Protein AF-A0A1F4US87-F1 (afdb_monomer_lite)

pLDDT: mean 71.8, std 10.8, range [46.5, 87.5]

Radius of gyration: 17.59 Å; chains: 1; bounding box: 40×29×46 Å

Structure (mmCIF, N/CA/C/O backbone):
data_AF-A0A1F4US87-F1
#
_entry.id   AF-A0A1F4US87-F1
#
loop_
_atom_site.group_PDB
_atom_site.id
_atom_site.type_symbol
_atom_site.label_atom_id
_atom_site.label_alt_id
_atom_site.label_comp_id
_atom_site.label_asym_id
_atom_site.label_entity_id
_atom_site.label_seq_id
_atom_site.pdbx_PDB_ins_code
_atom_site.Cartn_x
_atom_site.Cartn_y
_atom_site.Cartn_z
_atom_site.occupancy
_atom_site.B_iso_or_equiv
_atom_site.auth_seq_id
_atom_site.auth_comp_id
_atom_site.auth_asym_id
_atom_site.auth_atom_id
_atom_site.pdbx_PDB_model_num
ATOM 1 N N . MET A 1 1 ? 0.213 -8.079 17.592 1.00 51.22 1 MET A N 1
ATOM 2 C CA . MET A 1 1 ? 0.742 -7.030 16.684 1.00 51.22 1 MET A CA 1
ATOM 3 C C . MET A 1 1 ? 1.757 -7.623 15.682 1.00 51.22 1 MET A C 1
ATOM 5 O O . MET A 1 1 ? 2.887 -7.154 15.606 1.00 51.22 1 MET A O 1
ATOM 9 N N . THR A 1 2 ? 1.430 -8.707 14.955 1.00 54.19 2 THR A N 1
ATOM 10 C CA . THR A 1 2 ? 2.502 -9.678 14.612 1.00 54.19 2 THR A CA 1
ATOM 11 C C . THR A 1 2 ? 2.464 -10.397 13.257 1.00 54.19 2 THR A C 1
ATOM 13 O O . THR A 1 2 ? 3.453 -11.066 12.971 1.00 54.19 2 THR A O 1
ATOM 16 N N . ASN A 1 3 ? 1.464 -10.224 12.380 1.00 57.38 3 ASN A N 1
ATOM 17 C CA . ASN A 1 3 ? 1.469 -10.881 11.052 1.00 57.38 3 ASN A CA 1
ATOM 18 C C . ASN A 1 3 ? 1.763 -9.918 9.888 1.00 57.38 3 ASN A C 1
ATOM 20 O O . ASN A 1 3 ? 2.654 -10.191 9.087 1.00 57.38 3 ASN A O 1
ATOM 24 N N . LEU A 1 4 ? 1.132 -8.742 9.850 1.00 56.03 4 LEU A N 1
ATOM 25 C CA . LEU A 1 4 ? 1.330 -7.752 8.779 1.00 56.03 4 LEU A CA 1
ATOM 26 C C . LEU A 1 4 ? 2.710 -7.084 8.792 1.00 56.03 4 LEU A C 1
ATOM 28 O O . LEU A 1 4 ? 3.337 -6.959 7.745 1.00 56.03 4 LEU A O 1
ATOM 32 N N . LYS A 1 5 ? 3.251 -6.743 9.969 1.00 57.53 5 LYS A N 1
ATOM 33 C CA . LYS A 1 5 ? 4.629 -6.225 10.082 1.00 57.53 5 LYS A CA 1
ATOM 34 C C . LYS A 1 5 ? 5.677 -7.257 9.631 1.00 57.53 5 LYS A C 1
ATOM 36 O O . LYS A 1 5 ? 6.660 -6.893 8.993 1.00 57.53 5 LYS A O 1
ATOM 41 N N . LYS A 1 6 ? 5.445 -8.551 9.908 1.00 59.56 6 LYS A N 1
ATOM 42 C CA . LYS A 1 6 ? 6.297 -9.658 9.431 1.00 59.56 6 LYS A CA 1
ATOM 43 C C . LYS A 1 6 ? 6.154 -9.890 7.925 1.00 59.56 6 LYS A C 1
ATOM 45 O O . LYS A 1 6 ? 7.128 -10.269 7.285 1.00 59.56 6 LYS A O 1
ATOM 50 N N . LEU A 1 7 ? 4.968 -9.670 7.358 1.00 58.28 7 LEU A N 1
ATOM 51 C CA . LEU A 1 7 ? 4.748 -9.722 5.912 1.00 58.28 7 LEU A CA 1
ATOM 52 C C . LEU A 1 7 ? 5.446 -8.546 5.213 1.00 58.28 7 LEU A C 1
ATOM 54 O O . LEU A 1 7 ? 6.154 -8.757 4.239 1.00 58.28 7 LEU A O 1
ATOM 58 N N . HIS A 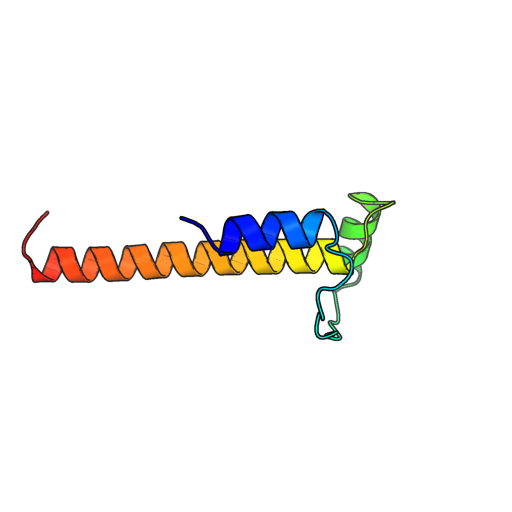1 8 ? 5.342 -7.335 5.762 1.00 54.75 8 HIS A N 1
ATOM 59 C CA . HIS A 1 8 ? 5.978 -6.125 5.236 1.00 54.75 8 HIS A CA 1
ATOM 60 C C . HIS A 1 8 ? 7.505 -6.260 5.120 1.00 54.75 8 HIS A C 1
ATOM 62 O O . HIS A 1 8 ? 8.074 -5.974 4.066 1.00 54.75 8 HIS A O 1
ATOM 68 N N . SER A 1 9 ? 8.177 -6.773 6.161 1.00 54.19 9 SER A N 1
ATOM 69 C CA . SER A 1 9 ? 9.624 -7.019 6.096 1.00 54.19 9 SER A CA 1
ATOM 70 C C . SER A 1 9 ? 9.987 -8.105 5.075 1.00 54.19 9 SER A C 1
ATOM 72 O O . SER A 1 9 ? 10.970 -7.956 4.354 1.00 54.19 9 SER A O 1
ATOM 74 N N . LYS A 1 10 ? 9.176 -9.160 4.936 1.00 59.62 10 LYS A N 1
ATOM 75 C CA . LYS A 1 10 ? 9.387 -10.228 3.941 1.00 59.62 10 LYS A CA 1
ATOM 76 C C . LYS A 1 10 ? 9.159 -9.765 2.497 1.00 59.62 10 LYS A C 1
ATOM 78 O O . LYS A 1 10 ? 9.867 -10.224 1.603 1.00 59.62 10 LYS A O 1
ATOM 83 N N . THR A 1 11 ? 8.224 -8.843 2.276 1.00 58.59 11 THR A N 1
ATOM 84 C CA . THR A 1 11 ? 7.968 -8.210 0.971 1.00 58.59 11 THR A CA 1
ATOM 85 C C . THR A 1 11 ? 9.068 -7.211 0.605 1.00 58.59 11 THR A C 1
ATOM 87 O O . THR A 1 11 ? 9.451 -7.122 -0.560 1.00 58.59 11 THR A O 1
ATOM 90 N N . LEU A 1 12 ? 9.623 -6.491 1.589 1.00 53.97 12 LEU A N 1
ATOM 91 C CA . LEU A 1 12 ? 10.804 -5.649 1.393 1.00 53.97 12 LEU A CA 1
ATOM 92 C C . LEU A 1 12 ? 12.030 -6.507 1.049 1.00 53.97 12 LEU A C 1
ATOM 94 O O . LEU A 1 12 ? 12.621 -6.338 -0.006 1.00 53.97 12 LEU A O 1
ATOM 98 N N . TYR A 1 13 ? 12.429 -7.456 1.883 1.00 57.34 13 TYR A N 1
ATOM 99 C CA . TYR A 1 13 ? 13.734 -8.107 1.704 1.00 57.34 13 TYR A CA 1
ATOM 100 C C . TYR A 1 13 ? 13.731 -9.326 0.774 1.00 57.34 13 TYR A C 1
ATOM 102 O O . TYR A 1 13 ? 14.770 -9.954 0.620 1.00 57.34 13 TYR A O 1
ATOM 110 N N . GLY A 1 14 ? 12.603 -9.626 0.118 1.00 49.66 14 GLY A N 1
ATOM 111 C CA . GLY A 1 14 ? 12.504 -10.685 -0.885 1.00 49.66 14 GLY A CA 1
ATOM 112 C C . GLY A 1 14 ? 12.784 -12.063 -0.289 1.00 49.66 14 GLY A C 1
ATOM 113 O O . GLY A 1 14 ? 13.884 -12.592 -0.400 1.00 49.66 14 GLY A O 1
ATOM 114 N N . TYR A 1 15 ? 11.783 -12.670 0.346 1.00 52.50 15 TYR A N 1
ATOM 115 C CA . TYR A 1 15 ? 11.899 -14.065 0.773 1.00 52.50 15 TYR A CA 1
ATOM 116 C C . TYR A 1 15 ? 11.927 -14.972 -0.469 1.00 52.50 15 TYR A C 1
ATOM 118 O O . TYR A 1 15 ? 10.939 -15.038 -1.198 1.00 52.50 15 TYR A O 1
ATOM 126 N N . GLY A 1 16 ? 13.045 -15.664 -0.703 1.00 46.50 16 GLY A N 1
ATOM 127 C CA . GLY A 1 16 ? 13.347 -16.406 -1.937 1.00 46.50 16 GLY A CA 1
ATOM 128 C C . GLY A 1 16 ? 12.419 -17.568 -2.321 1.00 46.50 16 GLY A C 1
ATOM 129 O O . GLY A 1 16 ? 12.720 -18.235 -3.294 1.00 46.50 16 GLY A O 1
ATOM 130 N N . ASN A 1 17 ? 11.312 -17.802 -1.605 1.00 51.56 17 ASN A N 1
ATOM 131 C CA . ASN A 1 17 ? 10.340 -18.879 -1.861 1.00 51.56 17 ASN A CA 1
ATOM 132 C C . ASN A 1 17 ? 8.877 -18.458 -1.588 1.00 51.56 17 ASN A C 1
ATOM 134 O O . ASN A 1 17 ? 8.022 -19.305 -1.341 1.00 51.56 17 ASN A O 1
ATOM 138 N N . ALA A 1 18 ? 8.570 -17.158 -1.543 1.00 58.53 18 ALA A N 1
ATOM 139 C CA . ALA A 1 18 ? 7.184 -16.712 -1.414 1.00 58.53 18 ALA A CA 1
ATOM 140 C C . ALA A 1 18 ? 6.498 -16.716 -2.792 1.00 58.53 18 ALA A C 1
ATOM 142 O O . ALA A 1 18 ? 6.873 -15.941 -3.673 1.00 58.53 18 ALA A O 1
ATOM 143 N N . ASP A 1 19 ? 5.487 -17.572 -2.968 1.00 54.47 19 ASP A N 1
ATOM 144 C CA . ASP A 1 19 ? 4.641 -17.597 -4.166 1.00 54.47 19 ASP A CA 1
ATOM 145 C C . ASP A 1 19 ? 3.735 -16.360 -4.200 1.00 54.47 19 ASP A C 1
ATOM 147 O O . ASP A 1 19 ? 2.621 -16.332 -3.669 1.00 54.47 19 ASP A O 1
ATOM 151 N N . PHE A 1 20 ? 4.228 -15.291 -4.822 1.00 63.69 20 PHE A N 1
ATOM 152 C CA . PHE A 1 20 ? 3.421 -14.112 -5.102 1.00 63.69 20 PHE A CA 1
ATOM 153 C C . PHE A 1 20 ? 2.579 -14.356 -6.353 1.00 63.69 20 PHE A C 1
ATOM 155 O O . PHE A 1 20 ? 3.109 -14.526 -7.454 1.00 63.69 20 PHE A O 1
ATOM 162 N N . ARG A 1 21 ? 1.250 -14.304 -6.209 1.00 65.56 21 ARG A N 1
ATOM 163 C CA . ARG A 1 21 ? 0.359 -14.232 -7.373 1.00 65.56 21 ARG A CA 1
ATOM 164 C C . ARG A 1 21 ? 0.679 -12.957 -8.150 1.00 65.56 21 ARG A C 1
ATOM 166 O O . ARG A 1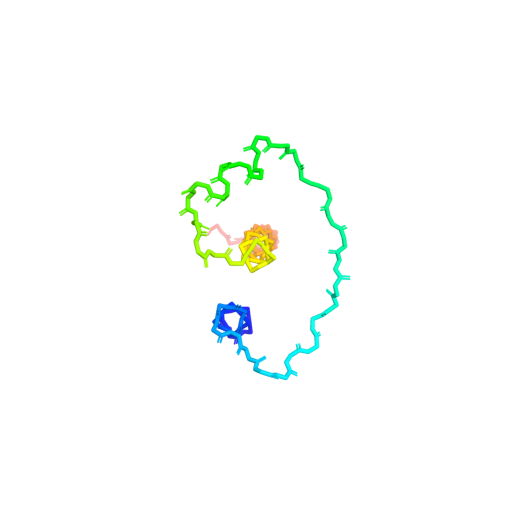 21 ? 0.604 -11.858 -7.602 1.00 65.56 21 ARG A O 1
ATOM 173 N N . ARG A 1 22 ? 1.054 -13.103 -9.422 1.00 67.44 22 ARG A N 1
ATOM 174 C CA . ARG A 1 22 ? 1.277 -11.959 -10.312 1.00 67.44 22 ARG A CA 1
ATOM 175 C C . ARG A 1 22 ? -0.069 -11.363 -10.695 1.00 67.44 22 ARG A C 1
ATOM 177 O O . ARG A 1 22 ? -0.958 -12.078 -11.146 1.00 67.44 22 ARG A O 1
ATOM 184 N N . ILE A 1 23 ? -0.195 -10.055 -10.522 1.00 71.62 23 ILE A N 1
ATOM 185 C CA . ILE A 1 23 ? -1.375 -9.287 -10.908 1.00 71.62 23 ILE A CA 1
ATOM 186 C C . ILE A 1 23 ? -0.922 -8.268 -11.948 1.00 71.62 23 ILE A C 1
ATOM 188 O O . ILE A 1 23 ? 0.103 -7.609 -11.768 1.00 71.62 23 ILE A O 1
ATOM 192 N N . HIS A 1 24 ? -1.675 -8.152 -13.038 1.00 75.62 24 HIS A N 1
ATOM 193 C CA . HIS A 1 24 ? -1.485 -7.083 -14.010 1.00 75.62 24 HIS A CA 1
ATOM 194 C C . HIS A 1 24 ? -2.266 -5.851 -13.563 1.00 75.62 24 HIS A C 1
ATOM 196 O O . HIS A 1 24 ? -3.463 -5.932 -13.299 1.00 75.62 24 HIS A O 1
ATOM 202 N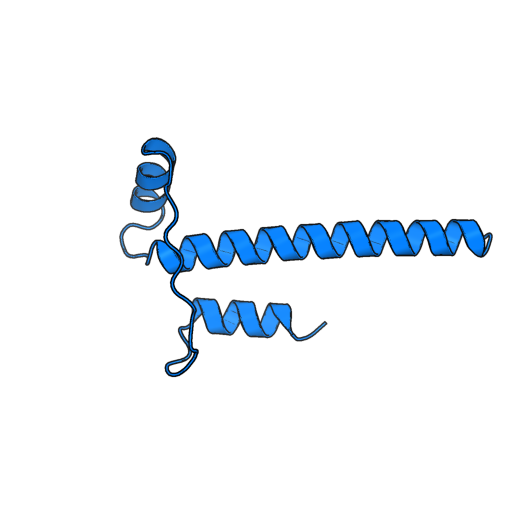 N . ILE A 1 25 ? -1.572 -4.718 -13.467 1.00 75.19 25 ILE A N 1
ATOM 203 C CA . ILE A 1 25 ? -2.139 -3.446 -13.024 1.00 75.19 25 ILE A CA 1
ATOM 204 C C . ILE A 1 25 ? -1.726 -2.386 -14.038 1.00 75.19 25 ILE A C 1
ATOM 206 O O . ILE A 1 25 ? -0.539 -2.238 -14.334 1.00 75.19 25 ILE A O 1
ATOM 210 N N . SER A 1 26 ? -2.703 -1.650 -14.556 1.00 78.25 26 SER A N 1
ATOM 211 C CA . SER A 1 26 ? -2.456 -0.463 -15.370 1.00 78.25 26 SER A CA 1
ATOM 212 C C . SER A 1 26 ? -2.276 0.739 -14.449 1.00 78.25 26 SER A C 1
ATOM 214 O O . SER A 1 26 ? -3.121 0.998 -13.595 1.00 78.25 26 SER A O 1
ATOM 216 N N . LEU A 1 27 ? -1.174 1.468 -14.619 1.00 79.31 27 LEU A N 1
ATOM 217 C CA . LEU A 1 27 ? -0.884 2.703 -13.892 1.00 79.31 27 LEU A CA 1
ATOM 218 C C . LEU A 1 27 ? -0.933 3.891 -14.858 1.00 79.31 27 LEU A C 1
ATOM 220 O O . LEU A 1 27 ? -0.454 3.756 -15.987 1.00 79.31 27 LEU A O 1
ATOM 224 N N . PRO A 1 28 ? -1.454 5.054 -14.430 1.00 87.31 28 PRO A N 1
ATOM 225 C CA . PRO A 1 28 ? -1.306 6.294 -15.183 1.00 87.31 28 PRO A CA 1
ATOM 226 C C . PRO A 1 28 ? 0.173 6.596 -15.457 1.00 87.31 28 PRO A C 1
ATOM 228 O O . PRO A 1 28 ? 1.023 6.371 -14.591 1.00 87.31 28 PRO A O 1
ATOM 231 N N . ALA A 1 29 ? 0.474 7.129 -16.644 1.00 84.25 29 ALA A N 1
ATOM 232 C CA . ALA A 1 29 ? 1.848 7.404 -17.075 1.00 84.25 29 ALA A CA 1
ATOM 233 C C . ALA A 1 29 ? 2.592 8.327 -16.095 1.00 84.25 29 ALA A C 1
ATOM 235 O O . ALA A 1 29 ? 3.720 8.039 -15.710 1.00 84.25 29 ALA A O 1
ATOM 236 N N . GLU A 1 30 ? 1.919 9.367 -15.602 1.00 87.50 30 GLU A N 1
ATOM 237 C CA . GLU A 1 30 ? 2.467 10.318 -14.626 1.00 87.50 30 GLU A CA 1
ATOM 238 C C . GLU A 1 30 ? 2.923 9.635 -13.330 1.00 87.50 30 GLU A C 1
ATOM 240 O O . GLU A 1 30 ? 3.988 9.933 -12.790 1.00 87.50 30 GLU A O 1
ATOM 245 N N . LEU A 1 31 ? 2.136 8.671 -12.845 1.00 83.00 31 LEU A N 1
ATOM 246 C CA . LEU A 1 31 ? 2.441 7.933 -11.624 1.00 83.00 31 LEU A CA 1
ATOM 247 C C . LEU A 1 31 ? 3.576 6.927 -11.854 1.00 83.00 31 LEU A C 1
ATOM 249 O O . LEU A 1 31 ? 4.430 6.748 -10.986 1.00 83.00 31 LEU A O 1
ATOM 253 N N . ALA A 1 32 ? 3.621 6.299 -13.031 1.00 81.00 32 ALA A N 1
ATOM 254 C CA . ALA A 1 32 ? 4.728 5.429 -13.415 1.00 81.00 32 ALA A CA 1
ATOM 255 C C . ALA A 1 32 ? 6.055 6.205 -13.509 1.00 81.00 32 ALA A C 1
ATOM 257 O O . ALA A 1 32 ? 7.078 5.723 -13.010 1.00 81.00 32 ALA A O 1
ATOM 258 N N . ASP A 1 33 ? 6.028 7.409 -14.082 1.00 84.94 33 ASP A N 1
ATOM 259 C CA . ASP A 1 33 ? 7.186 8.299 -14.187 1.00 84.94 33 ASP A CA 1
ATOM 260 C C . ASP A 1 33 ? 7.662 8.774 -12.816 1.00 84.94 33 ASP A C 1
ATOM 262 O O . ASP A 1 33 ? 8.862 8.734 -12.527 1.00 84.94 33 ASP A O 1
ATOM 266 N N . LEU A 1 34 ? 6.735 9.170 -11.943 1.00 84.44 34 LEU A N 1
ATOM 267 C CA . LEU A 1 34 ? 7.050 9.587 -10.579 1.00 84.44 34 LEU A CA 1
ATOM 268 C C . LEU A 1 34 ? 7.720 8.455 -9.789 1.00 84.44 34 LEU A C 1
ATOM 270 O O . LEU A 1 34 ? 8.780 8.667 -9.196 1.00 84.44 34 LEU A O 1
ATOM 274 N N . LEU A 1 35 ? 7.169 7.238 -9.856 1.00 78.50 35 LEU A N 1
ATOM 275 C CA . LEU A 1 35 ? 7.761 6.059 -9.217 1.00 78.50 35 LEU A CA 1
ATOM 276 C C . LEU A 1 35 ? 9.160 5.755 -9.764 1.00 78.50 35 LEU A C 1
ATOM 278 O O . LEU A 1 35 ? 10.068 5.435 -8.997 1.00 78.50 35 LEU A O 1
ATOM 282 N N . SER A 1 36 ? 9.353 5.883 -11.077 1.00 79.56 36 SER A N 1
ATOM 283 C CA . SER A 1 36 ? 10.655 5.670 -11.710 1.00 79.56 36 SER A CA 1
ATOM 284 C C . SER A 1 36 ? 11.697 6.721 -11.335 1.00 79.56 36 SER A C 1
ATOM 286 O O . SER A 1 36 ? 12.867 6.373 -11.206 1.00 79.56 36 SER A O 1
ATOM 288 N N . ARG A 1 37 ? 11.306 7.983 -11.129 1.00 81.62 37 ARG A N 1
ATOM 289 C CA . ARG A 1 37 ? 12.228 9.042 -10.680 1.00 81.62 37 ARG A CA 1
ATOM 290 C C . ARG A 1 37 ? 12.593 8.900 -9.208 1.00 81.62 37 ARG A C 1
ATOM 292 O O . ARG A 1 37 ? 13.751 9.081 -8.847 1.00 81.62 37 ARG A O 1
ATOM 299 N N . GLN A 1 38 ? 11.613 8.586 -8.367 1.00 74.12 38 GLN A N 1
ATOM 300 C CA . GLN A 1 38 ? 11.809 8.488 -6.922 1.00 74.12 38 GLN A CA 1
ATOM 301 C C . GLN A 1 38 ? 12.576 7.216 -6.528 1.00 74.12 38 GLN A C 1
ATOM 303 O O . GLN A 1 38 ? 13.313 7.217 -5.544 1.00 74.12 38 GLN A O 1
ATOM 308 N N . TYR A 1 39 ? 12.452 6.149 -7.323 1.00 72.69 39 TYR A N 1
ATOM 309 C CA . TYR A 1 39 ? 13.097 4.861 -7.073 1.00 72.69 39 TYR A CA 1
ATOM 310 C C . TYR A 1 39 ? 13.721 4.295 -8.360 1.00 72.69 39 TYR A C 1
ATOM 312 O O . TYR A 1 39 ? 13.257 3.279 -8.884 1.00 72.69 39 TYR A O 1
ATOM 320 N N . PRO A 1 40 ? 14.805 4.913 -8.863 1.00 68.44 40 PRO A N 1
ATOM 321 C CA . PRO A 1 40 ? 15.396 4.580 -10.164 1.00 68.44 40 PRO A CA 1
ATOM 322 C C . PRO A 1 40 ? 15.909 3.138 -10.252 1.00 68.44 40 PRO A C 1
ATOM 324 O O . PRO A 1 40 ? 15.863 2.530 -11.315 1.00 68.44 40 PRO A O 1
ATOM 327 N N . ASN A 1 41 ? 16.330 2.565 -9.121 1.00 72.25 41 ASN A N 1
ATOM 328 C CA . ASN A 1 41 ? 16.825 1.188 -9.021 1.00 72.25 41 ASN A CA 1
ATOM 329 C C . ASN A 1 41 ? 15.824 0.247 -8.318 1.00 72.25 41 ASN A C 1
ATOM 331 O O . ASN A 1 41 ? 16.171 -0.874 -7.942 1.00 72.25 41 ASN A O 1
ATOM 335 N N . GLY A 1 42 ? 14.594 0.709 -8.066 1.00 68.38 42 GLY A N 1
ATOM 336 C CA . GLY A 1 42 ? 13.573 -0.033 -7.331 1.00 68.38 42 GLY A CA 1
ATOM 337 C C . GLY A 1 42 ? 12.701 -0.905 -8.235 1.00 68.38 42 GLY A C 1
ATOM 338 O O . GLY A 1 42 ? 12.307 -0.509 -9.328 1.00 68.38 42 GLY A O 1
ATOM 339 N N . SER A 1 43 ? 12.316 -2.090 -7.753 1.00 77.75 43 SER A N 1
ATOM 340 C CA . SER A 1 43 ? 11.286 -2.895 -8.422 1.00 77.75 43 SER A CA 1
ATOM 341 C C . SER A 1 43 ? 9.917 -2.221 -8.280 1.00 77.75 43 SER A C 1
ATOM 343 O O . SER A 1 43 ? 9.393 -2.103 -7.170 1.00 77.75 43 SER A O 1
ATOM 345 N N . ARG A 1 44 ? 9.309 -1.815 -9.406 1.00 75.75 44 ARG A N 1
ATOM 346 C CA . ARG A 1 44 ? 7.958 -1.218 -9.443 1.00 75.75 44 ARG A CA 1
ATOM 347 C C . ARG A 1 44 ? 6.922 -2.092 -8.741 1.00 75.75 44 ARG A C 1
ATOM 349 O O . ARG A 1 44 ? 6.160 -1.595 -7.919 1.00 75.75 44 ARG A O 1
ATOM 356 N N . SER A 1 45 ? 6.958 -3.401 -8.982 1.00 75.00 45 SER A N 1
ATOM 357 C CA . SER A 1 45 ? 6.056 -4.360 -8.336 1.00 75.00 45 SER A CA 1
ATOM 358 C C . SER A 1 45 ? 6.205 -4.353 -6.816 1.00 75.00 45 SER A C 1
ATOM 360 O O . SER A 1 45 ? 5.211 -4.398 -6.103 1.00 75.00 45 SER A O 1
ATOM 362 N N . ARG A 1 46 ? 7.437 -4.238 -6.305 1.00 73.19 46 ARG A N 1
ATOM 363 C CA . ARG A 1 46 ? 7.692 -4.155 -4.861 1.00 73.19 46 ARG A CA 1
ATOM 364 C C . ARG A 1 46 ? 7.112 -2.876 -4.261 1.00 73.19 46 ARG A C 1
ATOM 366 O O . ARG A 1 46 ? 6.505 -2.945 -3.200 1.00 73.19 46 ARG A O 1
ATOM 373 N N . MET A 1 47 ? 7.265 -1.737 -4.932 1.00 77.25 47 MET A N 1
ATOM 374 C CA . MET A 1 47 ? 6.713 -0.462 -4.457 1.00 77.25 47 MET A CA 1
ATOM 375 C C . MET A 1 47 ? 5.188 -0.491 -4.385 1.00 77.25 47 MET A C 1
ATOM 377 O O . MET A 1 47 ? 4.612 -0.106 -3.371 1.00 77.25 47 MET A O 1
ATOM 381 N N . ILE A 1 48 ? 4.548 -1.019 -5.428 1.00 78.81 48 ILE A N 1
ATOM 382 C CA . ILE A 1 48 ? 3.092 -1.176 -5.475 1.00 78.81 48 ILE A CA 1
ATOM 383 C C . ILE A 1 48 ? 2.621 -2.098 -4.345 1.00 78.81 48 ILE A C 1
ATOM 385 O O . ILE A 1 48 ? 1.681 -1.756 -3.632 1.00 78.81 48 ILE A O 1
ATOM 389 N N . SER A 1 49 ? 3.303 -3.225 -4.116 1.00 75.25 49 SER A N 1
ATOM 390 C CA . SER A 1 49 ? 2.970 -4.130 -3.011 1.00 75.25 49 SER A CA 1
ATOM 391 C C . SER A 1 49 ? 3.051 -3.447 -1.644 1.00 75.25 49 SER A C 1
ATOM 393 O O . SER A 1 49 ? 2.199 -3.697 -0.796 1.00 75.25 49 SER A O 1
ATOM 395 N N . LEU A 1 50 ? 4.037 -2.574 -1.415 1.00 75.38 50 LEU A N 1
ATOM 396 C CA . LEU A 1 50 ? 4.152 -1.835 -0.152 1.00 75.38 50 LEU A CA 1
ATOM 397 C C . LEU A 1 50 ? 3.027 -0.815 0.015 1.00 75.38 50 LEU A C 1
ATOM 399 O O . LEU A 1 50 ? 2.421 -0.772 1.082 1.00 75.38 50 LEU A O 1
ATOM 403 N N . ALA A 1 51 ? 2.698 -0.070 -1.041 1.00 78.69 51 ALA A N 1
ATOM 404 C CA . ALA A 1 51 ? 1.590 0.883 -1.018 1.00 78.69 51 ALA A CA 1
ATOM 405 C C . ALA A 1 51 ? 0.242 0.192 -0.741 1.00 78.69 51 ALA A C 1
ATOM 407 O O . ALA A 1 51 ? -0.566 0.692 0.042 1.00 78.69 51 ALA A O 1
ATOM 408 N N . ILE A 1 52 ? 0.012 -0.988 -1.331 1.00 79.31 52 ILE A N 1
ATOM 409 C CA . ILE A 1 52 ? -1.182 -1.803 -1.057 1.00 79.31 52 ILE A CA 1
ATOM 410 C C . ILE A 1 52 ? -1.198 -2.256 0.406 1.00 79.31 52 ILE A C 1
ATOM 412 O O . ILE A 1 52 ? -2.219 -2.102 1.072 1.00 79.31 52 ILE A O 1
ATOM 416 N N . ILE A 1 53 ? -0.081 -2.780 0.925 1.00 78.75 53 ILE A N 1
ATOM 417 C CA . ILE A 1 53 ? 0.015 -3.219 2.327 1.00 78.75 53 ILE A CA 1
ATOM 418 C C . ILE A 1 53 ? -0.267 -2.053 3.283 1.00 78.75 53 ILE A C 1
ATOM 420 O O . ILE A 1 53 ? -1.038 -2.223 4.224 1.00 78.75 53 ILE A O 1
ATOM 424 N N . GLU A 1 54 ? 0.314 -0.877 3.040 1.00 80.81 54 GLU A N 1
ATOM 425 C CA . GLU A 1 54 ? 0.080 0.313 3.864 1.00 80.81 54 GLU A CA 1
ATOM 426 C C . GLU A 1 54 ? -1.392 0.743 3.823 1.00 80.81 54 GLU A C 1
ATOM 428 O O . GLU A 1 54 ? -1.987 1.045 4.859 1.00 80.81 54 GLU A O 1
ATOM 433 N N . ARG A 1 55 ? -2.016 0.732 2.637 1.00 80.19 55 ARG A N 1
ATOM 434 C CA . ARG A 1 55 ? -3.435 1.077 2.504 1.00 80.19 55 ARG A CA 1
ATOM 435 C C . ARG A 1 55 ? -4.331 0.100 3.261 1.00 80.19 55 ARG A C 1
ATOM 437 O O . ARG A 1 55 ? -5.264 0.557 3.917 1.00 80.19 55 ARG A O 1
ATOM 444 N N . LEU A 1 56 ? -4.047 -1.200 3.183 1.00 74.25 56 LEU A N 1
ATOM 445 C CA . LEU A 1 56 ? -4.789 -2.232 3.912 1.00 74.25 56 LEU A CA 1
ATOM 446 C C . LEU A 1 56 ? -4.641 -2.069 5.429 1.00 74.25 56 LEU A C 1
ATOM 448 O O . LEU A 1 56 ? -5.642 -2.131 6.130 1.00 74.25 56 LEU A O 1
ATOM 452 N N . GLN A 1 57 ? -3.438 -1.764 5.929 1.00 78.12 57 GLN A N 1
ATOM 453 C CA . GLN A 1 57 ? -3.221 -1.488 7.358 1.00 78.12 57 GLN A CA 1
ATOM 454 C C . GLN A 1 57 ? -4.053 -0.302 7.849 1.00 78.12 57 GLN A C 1
ATOM 456 O O . GLN A 1 57 ? -4.694 -0.400 8.889 1.00 78.12 57 GLN A O 1
ATOM 461 N N . LYS A 1 58 ? -4.101 0.792 7.079 1.00 80.56 58 LYS A N 1
ATOM 462 C CA . LYS A 1 58 ? -4.934 1.954 7.425 1.00 80.56 58 LYS A CA 1
ATOM 463 C C . LYS A 1 58 ? -6.425 1.617 7.447 1.00 80.56 58 LYS A C 1
ATOM 465 O O . LYS A 1 58 ? -7.151 2.172 8.258 1.00 80.56 58 LYS A O 1
ATOM 470 N N . ILE A 1 59 ? -6.893 0.749 6.546 1.00 76.81 59 ILE A N 1
ATOM 471 C CA . ILE A 1 59 ? -8.293 0.297 6.547 1.00 76.81 59 ILE A CA 1
ATOM 472 C C . ILE A 1 59 ? -8.570 -0.537 7.800 1.00 76.81 59 ILE A C 1
ATOM 474 O O . ILE A 1 59 ? -9.526 -0.236 8.504 1.00 76.81 59 ILE A O 1
ATOM 478 N N . GLU A 1 60 ? -7.708 -1.506 8.124 1.00 77.38 60 GLU A N 1
ATOM 479 C CA . GLU A 1 60 ? -7.850 -2.318 9.341 1.00 77.38 60 GLU A CA 1
ATOM 480 C C . GLU A 1 60 ? -7.841 -1.462 10.616 1.00 77.38 60 GLU A C 1
ATOM 482 O O . GLU A 1 60 ? -8.613 -1.723 11.532 1.00 77.38 60 GLU A O 1
ATOM 487 N N . GLU A 1 61 ? -6.992 -0.432 10.692 1.00 81.12 61 GLU A N 1
ATOM 488 C CA . GLU A 1 61 ? -6.954 0.493 11.833 1.00 81.12 61 GLU A CA 1
ATOM 489 C C . GLU A 1 61 ? -8.266 1.270 11.986 1.00 81.12 61 GLU A C 1
ATOM 491 O O . GLU A 1 61 ? -8.804 1.332 13.091 1.00 81.12 61 GLU A O 1
ATOM 496 N N . VAL A 1 62 ? -8.811 1.795 10.884 1.00 83.12 62 VAL A N 1
ATOM 497 C CA . VAL A 1 62 ? -10.095 2.516 10.881 1.00 83.12 62 VAL A CA 1
ATOM 498 C C . VAL A 1 62 ? -11.257 1.586 11.238 1.00 83.12 62 VAL A C 1
ATOM 500 O O . VAL A 1 62 ? -12.121 1.959 12.029 1.00 83.12 62 VAL A O 1
ATOM 503 N N . GLU A 1 63 ? -11.283 0.366 10.699 1.00 78.56 63 GLU A N 1
ATOM 504 C CA . GLU A 1 63 ? -12.305 -0.631 11.041 1.00 78.56 63 GLU A CA 1
ATOM 505 C C . GLU A 1 63 ? -12.225 -1.024 12.522 1.00 78.56 63 GLU A C 1
ATOM 507 O O . GLU A 1 63 ? -13.245 -1.068 13.208 1.00 78.56 63 GLU A O 1
ATOM 512 N N . LEU A 1 64 ? -11.016 -1.245 13.049 1.00 79.69 64 LEU A N 1
ATOM 513 C CA . LEU A 1 64 ? -10.802 -1.529 14.470 1.00 79.69 64 LEU A CA 1
ATOM 514 C C . LEU A 1 64 ? -11.252 -0.372 15.366 1.00 79.69 64 LEU A C 1
ATOM 516 O O . LEU A 1 64 ? -11.791 -0.615 16.446 1.00 79.69 64 LEU A O 1
ATOM 520 N N . GLU A 1 65 ? -11.022 0.869 14.947 1.00 79.69 65 GLU A N 1
ATOM 521 C CA . GLU A 1 65 ? -11.465 2.060 15.670 1.00 79.69 65 GLU A CA 1
ATOM 522 C C . GLU A 1 65 ? -12.993 2.195 15.653 1.00 79.69 65 GLU A C 1
ATOM 524 O O . GLU A 1 65 ? -13.587 2.438 16.705 1.00 79.69 65 GLU A O 1
ATOM 529 N N . SER A 1 66 ? -13.639 1.926 14.513 1.00 79.31 66 SER A N 1
ATOM 530 C CA . SER A 1 66 ? -15.105 1.878 14.406 1.00 79.31 66 SER A CA 1
ATOM 531 C C . SER A 1 66 ? -15.700 0.827 15.341 1.00 79.31 66 SER A C 1
ATOM 533 O O . SER A 1 66 ? -16.587 1.138 16.132 1.00 79.31 66 SER A O 1
ATOM 535 N N . VAL A 1 67 ? -15.160 -0.396 15.324 1.00 78.31 67 VAL A N 1
ATOM 536 C CA . VAL A 1 67 ? -15.630 -1.488 16.191 1.00 78.31 67 VAL A CA 1
ATOM 537 C C . V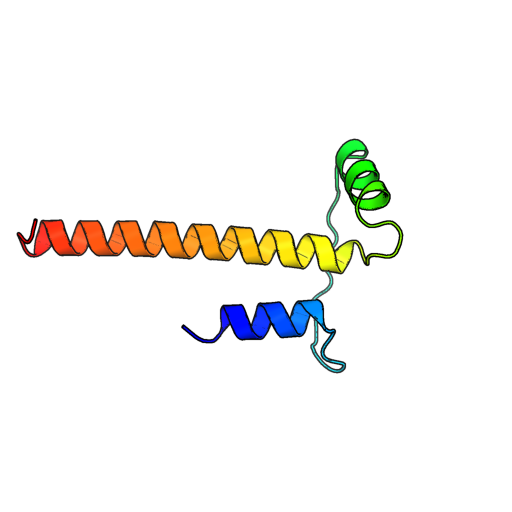AL A 1 67 ? -15.422 -1.148 17.667 1.00 78.31 67 VAL A C 1
ATOM 539 O O . VAL A 1 67 ? -16.291 -1.424 18.489 1.00 78.31 67 VAL A O 1
ATOM 542 N N . ARG A 1 68 ? -14.290 -0.531 18.033 1.00 78.31 68 ARG A N 1
ATOM 543 C CA . ARG A 1 68 ? -14.044 -0.086 19.415 1.00 78.31 68 ARG A CA 1
ATOM 544 C C . ARG A 1 68 ? -15.042 0.969 19.865 1.00 78.31 68 ARG A C 1
ATOM 546 O O . ARG A 1 68 ? -15.497 0.896 21.002 1.00 78.31 68 ARG A O 1
ATOM 553 N N . LYS A 1 69 ? -15.369 1.919 18.989 1.00 81.56 69 LYS A N 1
ATOM 554 C CA . LYS A 1 69 ? -16.349 2.964 19.270 1.00 81.56 69 LYS A CA 1
ATOM 555 C C . LYS A 1 69 ? -17.742 2.373 19.475 1.00 81.56 69 LYS A C 1
ATOM 557 O O . LYS A 1 69 ? -18.350 2.632 20.502 1.00 81.56 69 LYS A O 1
ATOM 562 N N . GLU A 1 70 ? -18.190 1.502 18.573 1.00 82.25 70 GLU A N 1
ATOM 563 C CA . GLU A 1 70 ? -19.472 0.797 18.712 1.00 82.25 70 GLU A CA 1
ATOM 564 C C . GLU A 1 70 ? -19.546 -0.016 20.013 1.00 82.25 70 GLU A C 1
ATOM 566 O O . GLU A 1 70 ? -20.582 -0.041 20.676 1.00 82.25 70 GLU A O 1
ATOM 571 N N . LEU A 1 71 ? -18.439 -0.654 20.413 1.00 79.06 71 LEU A N 1
ATOM 572 C CA . LEU A 1 71 ? -18.371 -1.392 21.673 1.00 79.06 71 LEU A CA 1
ATOM 573 C C . LEU A 1 71 ? -18.408 -0.463 22.899 1.00 79.06 71 LEU A C 1
ATOM 575 O O . LEU A 1 71 ? -19.046 -0.810 23.888 1.00 79.06 71 LEU A O 1
ATOM 579 N N . GLY A 1 72 ? -17.733 0.690 22.853 1.00 79.62 72 GLY A N 1
ATOM 580 C CA . GLY A 1 72 ? -17.766 1.708 23.912 1.00 79.62 72 GLY A CA 1
ATOM 581 C C . GLY A 1 72 ? -19.159 2.314 24.082 1.00 79.62 72 GLY A C 1
ATOM 582 O O . GLY A 1 72 ? -19.682 2.340 25.197 1.00 79.62 72 GLY A O 1
ATOM 583 N N . ASP A 1 73 ? -19.800 2.662 22.962 1.00 81.69 73 ASP A N 1
ATOM 584 C CA . ASP A 1 73 ? -21.179 3.154 22.904 1.00 81.69 73 ASP A CA 1
ATOM 585 C C . ASP A 1 73 ? -22.165 2.107 23.462 1.00 81.69 73 ASP A C 1
ATOM 587 O O . ASP A 1 73 ? -23.068 2.443 24.229 1.00 81.69 73 ASP A O 1
ATOM 591 N N . PHE A 1 74 ? -21.977 0.820 23.134 1.00 75.75 74 PHE A N 1
ATOM 592 C CA . PHE A 1 74 ? -22.797 -0.275 23.667 1.00 75.75 74 PHE A CA 1
ATOM 593 C C . PHE A 1 74 ? -22.582 -0.515 25.168 1.00 75.75 74 PHE A C 1
ATOM 595 O O . PHE A 1 74 ? -23.537 -0.788 25.896 1.00 75.75 74 PHE A O 1
ATOM 602 N N . LEU A 1 75 ? -21.334 -0.445 25.638 1.00 78.75 75 LEU A N 1
ATOM 603 C CA . LEU A 1 75 ? -20.981 -0.697 27.037 1.00 78.75 75 LEU A CA 1
ATOM 604 C C . LEU A 1 75 ? -21.189 0.530 27.945 1.00 78.75 75 LEU A C 1
ATOM 606 O O . LEU A 1 75 ? -21.072 0.390 29.163 1.00 78.75 75 LEU A O 1
ATOM 610 N N . GLY A 1 76 ? -21.513 1.702 27.386 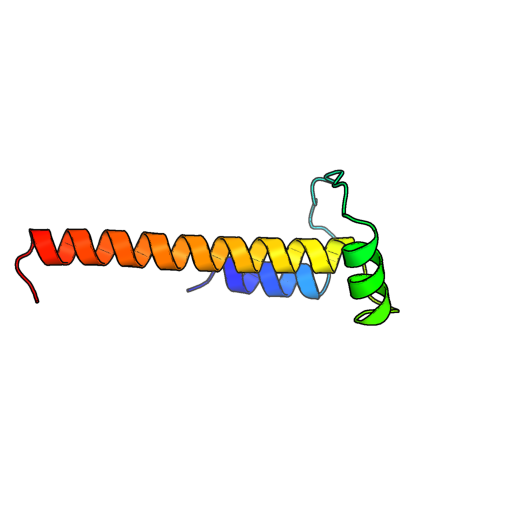1.00 71.19 76 GLY A N 1
ATOM 611 C CA . GLY A 1 76 ? -21.732 2.943 28.136 1.00 71.19 76 GLY A CA 1
ATOM 612 C C . GLY A 1 76 ? -20.459 3.499 28.778 1.00 71.19 76 GLY A C 1
ATOM 613 O O . GLY A 1 76 ? -20.528 4.107 29.846 1.00 71.19 76 GLY A O 1
ATOM 614 N N .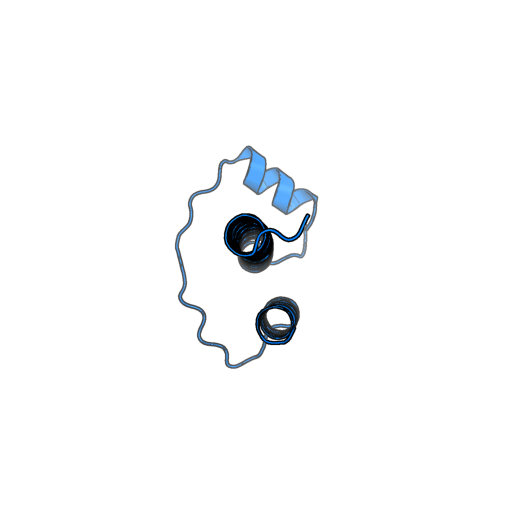 VAL A 1 77 ? -19.301 3.238 28.165 1.00 70.88 77 VAL A N 1
ATOM 615 C CA . VAL A 1 77 ? -17.992 3.700 28.641 1.00 70.88 77 VAL A CA 1
ATOM 616 C C . VAL A 1 77 ? -17.541 4.837 27.723 1.00 70.88 77 VAL A C 1
ATOM 618 O O . VAL A 1 77 ? -17.248 4.580 26.557 1.00 70.88 77 VAL A O 1
ATOM 621 N N . GLU A 1 78 ? -17.540 6.072 28.242 1.00 57.53 78 GLU A N 1
ATOM 622 C CA . GLU A 1 78 ? -16.979 7.260 27.564 1.00 57.53 78 GLU A CA 1
ATOM 623 C C . GLU A 1 78 ? -15.462 7.147 27.340 1.00 57.53 78 GLU A C 1
ATOM 625 O O . GLU A 1 78 ? -14.749 6.672 28.259 1.00 57.53 78 GLU A O 1
#

Foldseek 3Di:
DDDLVVVLVCLVVPDPDDPDDDDDDDDDPVVVVVCCVVCVPDDPVSVVVNVVSVVVVVVVVVVVVVVVVVVCVVVVND

Secondary structure (DSSP, 8-state):
--SHHHHHHHHHHT-TT--PPP------HHHHHHHHHH-TTS-HHHHHHHHHHHHHHHHHHHHHHHHHHHHHHHHT--

Sequence (78 aa):
MTNLKKLHSKTLYGYGNADFRRIHISLPAELADLLSRQYPNGSRSRMISLAIIERLQKIEEVELESVRKELGDFLGVE

Organism: NCBI:txid1802614